Protein AF-A0A8D9AA69-F1 (afdb_monomer_lite)

pLDDT: mean 72.24, std 18.97, range [33.19, 95.25]

Organism: NCBI:txid428564

InterPro domains:
  IPR013087 Zinc finger C2H2-type [PS50157] (46-73)
  IPR013087 Zinc finger C2H2-type [SM00355] (46-68)
  IPR013087 Zinc finger C2H2-type [SM00355] (74-94)
  IPR036236 Zinc finger C2H2 superfamily [SSF57667] (46-93)

Sequence (114 aa):
MIDYNDTIMFAFFFLSVCIRCRTHIERNVETFMEHSKICQKMSYKFSCVICSYHTTTSSQMRSHFQSHLKEKFYSCVFCSAKFTQISHLKDHASSRRCSVFKKFDIKPISEMEH

Structure (mmCIF, N/CA/C/O backbone):
data_AF-A0A8D9AA69-F1
#
_entry.id   AF-A0A8D9AA69-F1
#
loop_
_atom_site.group_PDB
_atom_site.id
_atom_site.type_symbol
_atom_site.label_atom_id
_atom_site.label_alt_id
_atom_site.label_comp_id
_atom_site.label_asym_id
_atom_site.label_entity_id
_atom_site.label_seq_id
_atom_site.pdbx_PDB_ins_code
_atom_site.Cartn_x
_atom_site.Cartn_y
_atom_site.Cartn_z
_atom_site.occupancy
_atom_site.B_iso_or_equiv
_atom_site.auth_seq_id
_atom_site.auth_comp_id
_atom_site.auth_asym_id
_atom_site.auth_atom_id
_atom_site.pdbx_PDB_model_num
ATOM 1 N N . MET A 1 1 ? -3.274 -16.973 26.550 1.00 36.16 1 MET A N 1
ATOM 2 C CA . MET A 1 1 ? -2.729 -17.860 25.503 1.00 36.16 1 MET A CA 1
ATOM 3 C C . MET A 1 1 ? -3.208 -17.272 24.190 1.00 36.16 1 MET A C 1
ATOM 5 O O . MET A 1 1 ? -4.405 -17.069 24.070 1.00 36.16 1 MET A O 1
ATOM 9 N N . ILE A 1 2 ? -2.299 -16.816 23.327 1.00 39.41 2 ILE A N 1
ATOM 10 C CA . ILE A 1 2 ? -2.659 -16.164 22.057 1.00 39.41 2 ILE A CA 1
ATOM 11 C C . ILE A 1 2 ? -3.031 -17.286 21.088 1.00 39.41 2 ILE A C 1
ATOM 13 O O . ILE A 1 2 ? -2.231 -18.199 20.893 1.00 39.41 2 ILE A O 1
ATOM 17 N N . ASP A 1 3 ? -4.251 -17.260 20.561 1.00 34.97 3 ASP A N 1
ATOM 18 C CA . ASP A 1 3 ? -4.792 -18.339 19.741 1.00 34.97 3 ASP A CA 1
ATOM 19 C C . ASP A 1 3 ? -4.067 -18.406 18.380 1.00 34.97 3 ASP A C 1
ATOM 21 O O . ASP A 1 3 ? -3.662 -17.388 17.809 1.00 34.97 3 ASP A O 1
ATOM 25 N N . TYR A 1 4 ? -3.881 -19.605 17.827 1.00 45.00 4 TYR A N 1
ATOM 26 C CA . TYR A 1 4 ? -3.213 -19.804 16.527 1.00 45.00 4 TYR A CA 1
ATOM 27 C C . TYR A 1 4 ? -3.923 -19.026 15.401 1.00 45.00 4 TYR A C 1
ATOM 29 O O . TYR A 1 4 ? -3.291 -18.510 14.479 1.00 45.00 4 TYR A O 1
ATOM 37 N N . ASN A 1 5 ? -5.237 -18.846 15.549 1.00 43.25 5 ASN A N 1
ATOM 38 C CA . ASN A 1 5 ? -6.074 -18.067 14.646 1.00 43.25 5 ASN A CA 1
ATOM 39 C C . ASN A 1 5 ? -5.826 -16.546 14.751 1.00 43.25 5 ASN A C 1
ATOM 41 O O . ASN A 1 5 ? -5.884 -15.854 13.736 1.00 43.25 5 ASN A O 1
ATOM 45 N N . ASP A 1 6 ? -5.469 -16.026 15.935 1.00 45.91 6 ASP A N 1
ATOM 46 C CA . ASP A 1 6 ? -5.026 -14.632 16.095 1.00 45.91 6 ASP A CA 1
ATOM 47 C C . ASP A 1 6 ? -3.703 -14.412 15.358 1.00 45.91 6 ASP A C 1
ATOM 49 O O . ASP A 1 6 ? -3.563 -13.456 14.598 1.00 45.91 6 ASP A O 1
ATOM 53 N N . THR A 1 7 ? -2.751 -15.340 15.488 1.00 46.31 7 THR A N 1
ATOM 54 C CA . THR A 1 7 ? -1.456 -15.273 14.783 1.00 46.31 7 THR A CA 1
ATOM 55 C C . THR A 1 7 ? -1.635 -15.215 13.258 1.00 46.31 7 THR A C 1
ATOM 57 O O . THR A 1 7 ? -0.960 -14.439 12.579 1.00 46.31 7 THR A O 1
ATOM 60 N N . ILE A 1 8 ? -2.595 -15.975 12.720 1.00 47.00 8 ILE A N 1
ATOM 61 C CA . ILE A 1 8 ? -2.951 -15.985 11.293 1.00 47.00 8 ILE A CA 1
ATOM 62 C C . ILE A 1 8 ? -3.629 -14.668 10.871 1.00 47.00 8 ILE A C 1
ATOM 64 O O . ILE A 1 8 ? -3.245 -14.083 9.855 1.00 47.00 8 ILE A O 1
ATOM 68 N N . MET A 1 9 ? -4.580 -14.153 11.658 1.00 47.91 9 MET A N 1
ATOM 69 C CA . MET A 1 9 ? -5.247 -12.863 11.407 1.00 47.91 9 MET A CA 1
ATOM 70 C C . MET A 1 9 ? -4.272 -11.678 11.432 1.00 47.91 9 MET A C 1
ATOM 72 O O . MET A 1 9 ? -4.384 -10.760 10.616 1.00 47.91 9 MET A O 1
ATOM 76 N N . PHE A 1 10 ? -3.286 -11.709 12.332 1.00 48.81 10 PHE A N 1
ATOM 77 C CA . PHE A 1 10 ? -2.219 -10.714 12.394 1.00 48.81 10 PHE A CA 1
ATOM 78 C C . PHE A 1 10 ? -1.273 -10.827 11.190 1.00 48.81 10 PHE A C 1
ATOM 80 O O . PHE A 1 10 ? -0.936 -9.806 10.592 1.00 48.81 10 PHE A O 1
ATOM 87 N N . ALA A 1 11 ? -0.898 -12.038 10.765 1.00 46.50 11 ALA A N 1
ATOM 88 C CA . ALA A 1 11 ? 0.030 -12.255 9.651 1.00 46.50 11 ALA A CA 1
ATOM 89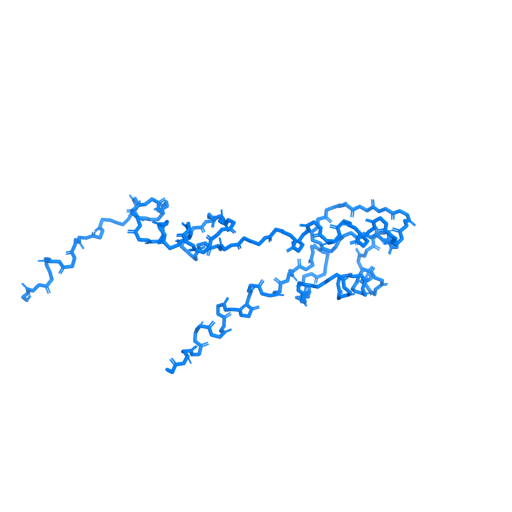 C C . ALA A 1 11 ? -0.488 -11.714 8.303 1.00 46.50 11 ALA A C 1
ATOM 91 O O . ALA A 1 11 ? 0.274 -11.104 7.550 1.00 46.50 11 ALA A O 1
ATOM 92 N N . PHE A 1 12 ? -1.788 -11.849 8.013 1.00 53.59 12 PHE A N 1
ATOM 93 C CA . PHE A 1 12 ? -2.384 -11.286 6.791 1.00 53.59 12 PHE A CA 1
ATOM 94 C C . PHE A 1 12 ? -2.389 -9.754 6.768 1.00 53.59 12 PHE A C 1
ATOM 96 O O . PHE A 1 12 ? -2.392 -9.151 5.696 1.00 53.59 12 PHE A O 1
ATOM 103 N N . PHE A 1 13 ? -2.343 -9.119 7.939 1.00 61.47 13 PHE A N 1
ATOM 104 C CA . PHE A 1 13 ? -2.324 -7.667 8.072 1.00 61.47 13 PHE A CA 1
ATOM 105 C C . PHE A 1 13 ? -0.964 -7.049 7.724 1.00 61.47 13 PHE A C 1
ATOM 107 O O . PHE A 1 13 ? -0.886 -5.914 7.246 1.00 61.47 13 PHE A O 1
ATOM 114 N N . PHE A 1 14 ? 0.115 -7.804 7.939 1.00 72.06 14 PHE A N 1
ATOM 115 C CA . PHE A 1 14 ? 1.482 -7.359 7.680 1.00 72.06 14 PHE A CA 1
ATOM 116 C C . PHE A 1 14 ? 1.935 -7.593 6.242 1.00 72.06 14 PHE A C 1
ATOM 118 O O . PHE A 1 14 ? 3.009 -7.126 5.882 1.00 72.06 14 PHE A O 1
ATOM 125 N N . LEU A 1 15 ? 1.139 -8.259 5.404 1.00 78.12 15 LEU A N 1
ATOM 126 C CA . LEU A 1 15 ? 1.498 -8.572 4.022 1.00 78.12 15 LEU A CA 1
ATOM 127 C C . LEU A 1 15 ? 0.648 -7.759 3.029 1.00 78.12 15 LEU A C 1
ATOM 129 O O . LEU A 1 15 ? -0.533 -7.498 3.236 1.00 78.12 15 LEU A O 1
ATOM 133 N N . SER A 1 16 ? 1.251 -7.337 1.922 1.00 83.50 16 SER A N 1
ATOM 134 C CA . SER A 1 16 ? 0.583 -6.798 0.735 1.00 83.50 16 SER A CA 1
ATOM 135 C C . SER A 1 16 ? 0.796 -7.731 -0.443 1.00 83.50 16 SER A C 1
ATOM 137 O O . SER A 1 16 ? 1.873 -8.294 -0.614 1.00 83.50 16 SER A O 1
ATOM 139 N N . VAL A 1 17 ? -0.232 -7.886 -1.272 1.00 85.38 17 VAL A N 1
ATOM 140 C CA . VAL A 1 17 ? -0.166 -8.717 -2.477 1.00 85.38 17 VAL A CA 1
ATOM 141 C C . VAL A 1 17 ? 0.220 -7.839 -3.658 1.00 85.38 17 VAL A C 1
ATOM 143 O O . VAL A 1 17 ? -0.463 -6.858 -3.948 1.00 85.38 17 VAL A O 1
ATOM 146 N N . CYS A 1 18 ? 1.293 -8.200 -4.360 1.00 89.38 18 CYS A N 1
ATOM 147 C CA . CYS A 1 18 ? 1.713 -7.474 -5.551 1.00 89.38 18 CYS A CA 1
ATOM 148 C C . CYS A 1 18 ? 0.644 -7.544 -6.649 1.00 89.38 18 CYS A C 1
ATOM 150 O O . CYS A 1 18 ? 0.235 -8.636 -7.056 1.00 89.38 18 CYS A O 1
ATOM 152 N N . ILE A 1 19 ? 0.244 -6.398 -7.207 1.00 88.69 19 ILE A N 1
ATOM 153 C CA . ILE A 1 19 ? -0.781 -6.345 -8.263 1.00 88.69 19 ILE A CA 1
ATOM 154 C C . ILE A 1 19 ? -0.332 -6.998 -9.579 1.00 88.69 19 ILE A C 1
ATOM 156 O O . ILE A 1 19 ? -1.168 -7.331 -10.414 1.00 88.69 19 ILE A O 1
ATOM 160 N N . ARG A 1 20 ? 0.981 -7.186 -9.780 1.00 90.31 20 ARG A N 1
ATOM 161 C CA . ARG A 1 20 ? 1.555 -7.725 -11.025 1.00 90.31 20 ARG A CA 1
ATOM 162 C C . ARG A 1 20 ? 1.869 -9.216 -10.947 1.00 90.31 20 ARG A C 1
ATOM 164 O O . ARG A 1 20 ? 1.551 -9.960 -11.870 1.00 90.31 20 ARG A O 1
ATOM 171 N N . CYS A 1 21 ? 2.501 -9.667 -9.865 1.00 90.00 21 CYS A N 1
ATOM 172 C CA . CYS A 1 21 ? 2.942 -11.059 -9.727 1.00 90.00 21 CYS A CA 1
ATOM 173 C C . CYS A 1 21 ? 2.186 -11.860 -8.665 1.00 90.00 21 CYS A C 1
ATOM 175 O O . CYS A 1 21 ? 2.401 -13.064 -8.584 1.00 90.00 21 CYS A O 1
ATOM 177 N N . ARG A 1 22 ? 1.288 -11.224 -7.897 1.00 88.62 22 ARG A N 1
ATOM 178 C CA . ARG A 1 22 ? 0.511 -11.832 -6.802 1.00 88.62 22 ARG A CA 1
ATOM 179 C C . ARG A 1 22 ? 1.347 -12.388 -5.639 1.00 88.62 22 ARG A C 1
ATOM 181 O O . ARG A 1 22 ? 0.785 -12.993 -4.736 1.00 88.62 22 ARG A O 1
ATOM 188 N N . THR A 1 23 ? 2.656 -12.142 -5.608 1.00 87.44 23 THR A N 1
ATOM 189 C CA . THR A 1 23 ? 3.512 -12.481 -4.464 1.00 87.44 23 THR A CA 1
ATOM 190 C C . THR A 1 23 ? 3.118 -11.660 -3.235 1.00 87.44 23 THR A C 1
ATOM 192 O O . THR A 1 23 ? 2.815 -10.469 -3.353 1.00 87.44 23 THR A O 1
ATOM 195 N N . HIS A 1 24 ? 3.136 -12.298 -2.065 1.00 86.88 24 HIS A N 1
ATOM 196 C CA . HIS A 1 24 ? 2.960 -11.636 -0.776 1.00 86.88 24 HIS A CA 1
ATOM 197 C C . HIS A 1 24 ? 4.271 -10.973 -0.347 1.00 86.88 24 HIS A C 1
ATOM 199 O O . HIS A 1 24 ? 5.331 -11.589 -0.407 1.00 86.88 24 HIS A O 1
ATOM 205 N N . ILE A 1 25 ? 4.194 -9.714 0.069 1.00 86.50 25 ILE A N 1
ATOM 206 C CA . ILE A 1 25 ? 5.340 -8.889 0.448 1.00 86.50 25 ILE A CA 1
ATOM 207 C C . ILE A 1 25 ? 5.031 -8.247 1.793 1.00 86.50 25 ILE A C 1
ATOM 209 O O . ILE A 1 25 ? 3.954 -7.681 1.959 1.00 86.50 25 ILE A O 1
ATOM 213 N N . GLU A 1 26 ? 5.963 -8.283 2.739 1.00 86.06 26 GLU A N 1
ATOM 214 C CA . GLU A 1 26 ? 5.815 -7.548 3.998 1.00 86.06 26 GLU A CA 1
ATOM 215 C C . GLU A 1 26 ? 5.579 -6.059 3.755 1.00 86.06 26 GLU A C 1
ATOM 217 O O . GLU A 1 26 ? 6.186 -5.458 2.869 1.0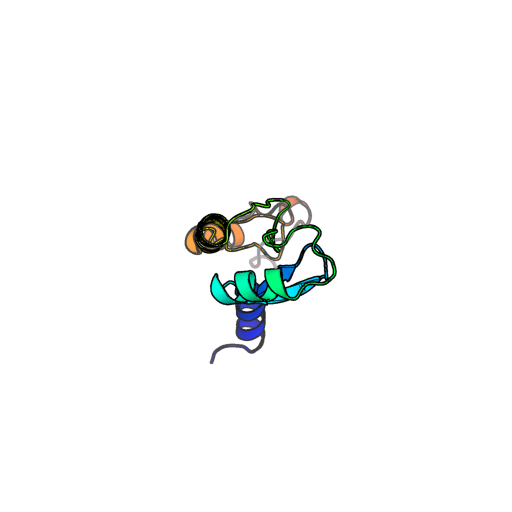0 86.06 26 GLU A O 1
ATOM 222 N N . ARG A 1 27 ? 4.691 -5.456 4.547 1.00 83.50 27 ARG A N 1
ATOM 223 C CA . ARG A 1 27 ? 4.334 -4.038 4.499 1.00 83.50 27 ARG A CA 1
ATOM 224 C C . ARG A 1 27 ? 5.455 -3.193 5.085 1.00 83.50 27 ARG A C 1
ATOM 226 O O . ARG A 1 27 ? 5.343 -2.653 6.181 1.00 83.50 27 ARG A O 1
ATOM 233 N N . ASN A 1 28 ? 6.531 -3.062 4.323 1.00 85.81 28 ASN A N 1
ATOM 234 C CA . ASN A 1 28 ? 7.701 -2.272 4.654 1.00 85.81 28 ASN A CA 1
ATOM 235 C C . ASN A 1 28 ? 8.193 -1.534 3.397 1.00 85.81 28 ASN A C 1
ATOM 237 O O . ASN A 1 28 ? 8.047 -2.005 2.272 1.00 85.81 28 ASN A O 1
ATOM 241 N N . VAL A 1 29 ? 8.752 -0.335 3.575 1.00 89.88 29 VAL A N 1
ATOM 242 C CA . VAL A 1 29 ? 9.234 0.479 2.453 1.00 89.88 29 VAL A CA 1
ATOM 243 C C . VAL A 1 29 ? 10.360 -0.246 1.726 1.00 89.88 29 VAL A C 1
ATOM 245 O O . VAL A 1 29 ? 10.405 -0.234 0.500 1.00 89.88 29 VAL A O 1
ATOM 248 N N . GLU A 1 30 ? 11.263 -0.876 2.472 1.00 93.06 30 GLU A N 1
ATOM 249 C CA . GLU A 1 30 ? 12.440 -1.529 1.915 1.00 93.06 30 GLU A CA 1
ATOM 250 C C . GLU A 1 30 ? 12.062 -2.788 1.131 1.00 93.06 30 GLU A C 1
ATOM 252 O O . GLU A 1 30 ? 12.510 -2.966 0.003 1.00 93.06 30 GLU A O 1
ATOM 257 N N . THR A 1 31 ? 11.150 -3.606 1.659 1.00 92.19 31 THR A N 1
ATOM 258 C CA . THR A 1 31 ? 10.660 -4.812 0.970 1.00 92.19 31 THR A CA 1
ATOM 259 C C . THR A 1 31 ? 9.887 -4.466 -0.304 1.00 92.19 31 THR A C 1
ATOM 261 O O . THR A 1 31 ? 10.029 -5.155 -1.314 1.00 92.19 31 THR A O 1
ATOM 264 N N . PHE A 1 32 ? 9.119 -3.371 -0.314 1.00 92.56 32 PHE A N 1
ATOM 265 C CA . PHE A 1 32 ? 8.466 -2.877 -1.529 1.00 92.56 32 PHE A CA 1
ATOM 266 C C . PHE A 1 32 ? 9.463 -2.357 -2.561 1.00 92.56 32 PHE A C 1
ATOM 268 O O . PHE A 1 32 ? 9.333 -2.672 -3.746 1.00 92.56 32 PHE A O 1
ATOM 275 N N . MET A 1 33 ? 10.463 -1.587 -2.123 1.00 92.50 33 MET A N 1
ATOM 276 C CA . MET A 1 33 ? 11.530 -1.098 -2.994 1.00 92.50 33 MET A CA 1
ATOM 277 C C . MET A 1 33 ? 12.291 -2.262 -3.618 1.00 92.50 33 MET A C 1
ATOM 279 O O . MET A 1 33 ? 12.487 -2.269 -4.831 1.00 92.50 33 MET A O 1
ATOM 283 N N . GLU A 1 34 ? 12.668 -3.263 -2.830 1.00 92.12 34 GLU A N 1
ATOM 284 C CA . GLU A 1 34 ? 13.404 -4.416 -3.333 1.00 92.12 34 GLU A CA 1
ATOM 285 C C . GLU A 1 34 ? 12.556 -5.249 -4.293 1.00 92.12 34 GLU A C 1
ATOM 287 O O . GLU A 1 34 ? 12.987 -5.529 -5.413 1.00 92.12 34 GLU A O 1
ATOM 292 N N . HIS A 1 35 ? 11.295 -5.525 -3.939 1.00 92.81 35 HIS A N 1
ATOM 293 C CA . HIS A 1 35 ? 10.378 -6.215 -4.843 1.00 92.81 35 HIS A CA 1
ATOM 294 C C . HIS A 1 35 ? 10.193 -5.464 -6.168 1.00 92.81 35 HIS A C 1
ATOM 296 O O . HIS A 1 35 ? 10.152 -6.087 -7.229 1.00 92.81 35 HIS A O 1
ATOM 302 N N . SER A 1 36 ? 10.099 -4.128 -6.133 1.00 90.44 36 SER A N 1
ATOM 303 C CA . SER A 1 36 ? 9.929 -3.317 -7.345 1.00 90.44 36 SER A CA 1
ATOM 304 C C . SER A 1 36 ? 11.082 -3.483 -8.342 1.00 90.44 36 SER A C 1
ATOM 306 O O . SER A 1 36 ? 10.843 -3.414 -9.546 1.00 90.44 36 SER A O 1
ATOM 308 N N . LYS A 1 37 ? 12.302 -3.769 -7.859 1.00 88.69 37 LYS A N 1
ATOM 309 C CA . LYS A 1 37 ? 13.492 -3.980 -8.697 1.00 88.69 37 LYS A CA 1
ATOM 310 C C . LYS A 1 37 ? 13.533 -5.370 -9.331 1.00 88.69 37 LYS A C 1
ATOM 312 O O . LYS A 1 37 ? 14.017 -5.504 -10.449 1.00 88.69 37 LYS A O 1
ATOM 317 N N . ILE A 1 38 ? 13.064 -6.395 -8.617 1.00 89.44 38 ILE A N 1
ATOM 318 C CA . ILE A 1 38 ? 13.190 -7.804 -9.039 1.00 89.44 38 ILE A CA 1
ATOM 319 C C . ILE A 1 38 ? 11.941 -8.347 -9.746 1.00 89.44 38 ILE A C 1
ATOM 321 O O . ILE A 1 38 ? 11.984 -9.415 -10.357 1.00 89.44 38 ILE A O 1
ATOM 325 N N . CYS A 1 39 ? 10.805 -7.649 -9.662 1.00 89.19 39 CYS A N 1
ATOM 326 C CA . CYS A 1 39 ? 9.561 -8.110 -10.266 1.00 89.19 39 CYS A CA 1
ATOM 327 C C . CYS A 1 39 ? 9.615 -7.995 -11.795 1.00 89.19 39 CYS A C 1
ATOM 329 O O . CYS A 1 39 ? 9.412 -6.930 -12.370 1.00 89.19 39 CYS A O 1
ATOM 331 N N . GLN A 1 40 ? 9.801 -9.129 -12.470 1.00 86.88 40 GLN A N 1
ATOM 332 C CA . GLN A 1 40 ? 9.903 -9.211 -13.935 1.00 86.88 40 GLN A CA 1
ATOM 333 C C . GLN A 1 40 ? 8.631 -8.761 -14.680 1.00 86.88 40 GLN A C 1
ATOM 335 O O . GLN A 1 40 ? 8.665 -8.507 -15.878 1.00 86.88 40 GLN A O 1
ATOM 340 N N . LYS A 1 41 ? 7.494 -8.650 -13.979 1.00 86.69 41 LYS A N 1
ATOM 341 C CA . LYS A 1 41 ? 6.208 -8.185 -14.532 1.00 86.69 41 LYS A CA 1
ATOM 342 C C . LYS A 1 41 ? 6.022 -6.663 -14.418 1.00 86.69 41 LYS A C 1
ATOM 344 O O . LYS A 1 41 ? 4.917 -6.152 -14.639 1.00 86.69 41 LYS A O 1
ATOM 349 N N . MET A 1 42 ? 7.074 -5.944 -14.022 1.00 82.25 42 MET A N 1
ATOM 350 C CA . MET A 1 42 ? 7.067 -4.496 -13.875 1.00 82.25 42 MET A CA 1
ATOM 351 C C . MET A 1 42 ? 7.481 -3.806 -15.173 1.00 82.25 42 MET A C 1
ATOM 353 O O . MET A 1 42 ? 8.511 -4.119 -15.756 1.00 82.25 42 MET A O 1
ATOM 357 N N . SER A 1 43 ? 6.679 -2.837 -15.610 1.00 82.75 43 SER A N 1
ATOM 358 C CA . SER A 1 43 ? 6.936 -2.094 -16.851 1.00 82.75 43 SER A CA 1
ATOM 359 C C . SER A 1 43 ? 7.951 -0.959 -16.662 1.00 82.75 43 SER A C 1
ATOM 361 O O . SER A 1 43 ? 8.619 -0.577 -17.616 1.00 82.75 43 SER A O 1
ATOM 363 N N . TYR A 1 44 ? 8.088 -0.430 -15.439 1.00 81.94 44 TYR A N 1
ATOM 364 C CA . TYR A 1 44 ? 9.023 0.651 -15.112 1.00 81.94 44 TYR A CA 1
ATOM 365 C C . TYR A 1 44 ? 9.902 0.285 -13.920 1.00 81.94 44 TYR A C 1
ATOM 367 O O . TYR A 1 44 ? 9.425 -0.340 -12.969 1.00 81.94 44 TYR A O 1
ATOM 375 N N . LYS A 1 45 ? 11.149 0.781 -13.940 1.00 79.56 45 LYS A N 1
ATOM 376 C CA . LYS A 1 45 ? 12.172 0.579 -12.897 1.00 79.56 45 LYS A CA 1
ATOM 377 C C . LYS A 1 45 ? 11.696 0.962 -11.490 1.00 79.56 45 LYS A C 1
ATOM 379 O O . LYS A 1 45 ? 12.107 0.330 -10.526 1.00 79.56 45 LYS A O 1
ATOM 384 N N . PHE A 1 46 ? 10.819 1.963 -11.376 1.00 90.00 46 PHE A N 1
ATOM 385 C CA . PHE A 1 46 ? 10.128 2.296 -10.131 1.00 90.00 46 PHE A CA 1
ATOM 386 C C . PHE A 1 46 ? 8.620 2.321 -10.368 1.00 90.00 46 PHE A C 1
ATOM 388 O O . PHE A 1 46 ? 8.020 3.374 -10.582 1.00 90.00 46 PHE A O 1
ATOM 395 N N . SER A 1 47 ? 7.993 1.149 -10.305 1.00 93.38 47 SER A N 1
ATOM 396 C CA . SER A 1 47 ? 6.533 1.040 -10.233 1.00 93.38 47 SER A CA 1
ATOM 397 C C . SER A 1 47 ? 6.107 0.545 -8.858 1.00 93.38 47 SER A C 1
ATOM 399 O O . SER A 1 47 ? 6.801 -0.253 -8.224 1.00 93.38 47 SER A O 1
ATOM 401 N N . CYS A 1 48 ? 4.951 1.010 -8.403 1.00 91.81 48 CYS A N 1
ATOM 402 C CA . CYS A 1 48 ? 4.379 0.579 -7.147 1.00 91.81 48 CYS A CA 1
ATOM 403 C C . CYS A 1 48 ? 3.881 -0.866 -7.263 1.00 91.81 48 CYS A C 1
ATOM 405 O O . CYS A 1 48 ? 3.281 -1.274 -8.256 1.00 91.81 48 CYS A O 1
ATOM 407 N N . VAL A 1 49 ? 4.129 -1.649 -6.215 1.00 90.44 49 VAL A N 1
ATOM 408 C CA . VAL A 1 49 ? 3.694 -3.048 -6.129 1.00 90.44 49 VAL A CA 1
ATOM 409 C C . VAL A 1 49 ? 2.234 -3.165 -5.665 1.00 90.44 49 VAL A C 1
ATOM 411 O O . VAL A 1 49 ? 1.623 -4.215 -5.830 1.00 90.44 49 VAL A O 1
ATOM 414 N N . ILE A 1 50 ? 1.663 -2.087 -5.111 1.00 87.25 50 ILE A N 1
ATOM 415 C CA . ILE A 1 50 ? 0.321 -2.036 -4.501 1.00 87.25 50 ILE A CA 1
ATOM 416 C C . ILE A 1 50 ? -0.703 -1.346 -5.415 1.00 87.25 50 ILE A C 1
ATOM 418 O O . ILE A 1 50 ? -1.877 -1.709 -5.409 1.00 87.25 50 ILE A O 1
ATOM 422 N N . CYS A 1 51 ? -0.286 -0.354 -6.200 1.00 88.94 51 CYS A N 1
ATOM 423 C CA . CYS A 1 51 ? -1.162 0.410 -7.087 1.00 88.94 51 CYS A CA 1
ATOM 424 C C . CYS A 1 51 ? -0.480 0.706 -8.430 1.00 88.94 51 CYS A C 1
ATOM 426 O O . CYS A 1 51 ? 0.673 0.350 -8.651 1.00 88.94 51 CYS A O 1
ATOM 428 N N . SER A 1 52 ? -1.185 1.373 -9.343 1.00 90.81 52 SER A N 1
ATOM 429 C CA . SER A 1 52 ? -0.680 1.667 -10.694 1.00 90.81 52 SER A CA 1
ATOM 430 C C . SER A 1 52 ? 0.310 2.844 -10.767 1.00 90.81 52 SER A C 1
ATOM 432 O O . SER A 1 52 ? 0.726 3.218 -11.865 1.00 90.81 52 SER A O 1
ATOM 434 N N . TYR A 1 53 ? 0.686 3.441 -9.629 1.00 91.50 53 TYR A N 1
ATOM 435 C CA . TYR A 1 53 ? 1.647 4.545 -9.582 1.00 91.50 53 TYR A CA 1
ATOM 436 C C . TYR A 1 53 ? 3.036 4.105 -10.061 1.00 91.50 53 TYR A C 1
ATOM 438 O O . TYR A 1 53 ? 3.510 3.017 -9.731 1.00 91.50 53 TYR A O 1
ATOM 446 N N . HIS A 1 54 ? 3.714 4.969 -10.809 1.00 93.75 54 HIS A N 1
ATOM 447 C CA . HIS A 1 54 ? 5.097 4.781 -11.227 1.00 93.75 54 HIS A CA 1
ATOM 448 C C . HIS A 1 54 ? 5.813 6.130 -11.297 1.00 93.75 54 HIS A C 1
ATOM 450 O O . HIS A 1 54 ? 5.188 7.183 -11.412 1.00 93.75 54 HIS A O 1
ATOM 456 N N . THR A 1 55 ? 7.137 6.095 -11.198 1.00 94.75 55 THR A N 1
ATOM 457 C CA . THR A 1 55 ? 8.000 7.277 -11.263 1.00 94.75 55 THR A CA 1
ATOM 458 C C . THR A 1 55 ? 9.357 6.906 -11.858 1.00 94.75 55 THR A C 1
ATOM 460 O O . THR A 1 55 ? 9.672 5.733 -12.056 1.00 94.75 55 THR A O 1
ATOM 463 N N . THR A 1 56 ? 10.177 7.906 -12.161 1.00 92.81 56 THR A N 1
ATOM 464 C CA . THR A 1 56 ? 11.532 7.722 -12.695 1.00 92.81 56 THR A CA 1
ATOM 465 C C . THR A 1 56 ? 12.607 7.731 -11.610 1.00 92.81 56 THR A C 1
ATOM 467 O O . THR A 1 56 ? 13.748 7.370 -11.895 1.00 92.81 56 THR A O 1
ATOM 470 N N . THR A 1 57 ? 12.271 8.092 -10.365 1.00 93.94 57 THR A N 1
ATOM 471 C CA . THR A 1 57 ? 13.249 8.243 -9.276 1.00 93.94 57 THR A CA 1
ATOM 472 C C . THR A 1 57 ? 12.927 7.393 -8.045 1.00 93.94 57 THR A C 1
ATOM 474 O O . THR A 1 57 ? 11.782 7.275 -7.604 1.00 93.94 57 THR A O 1
ATOM 477 N N . SER A 1 58 ? 13.972 6.829 -7.436 1.00 92.88 58 SER A N 1
ATOM 478 C CA . SER A 1 58 ? 13.858 5.999 -6.231 1.00 92.88 58 SER A CA 1
ATOM 479 C C . SER A 1 58 ? 13.317 6.778 -5.034 1.00 92.88 58 SER A C 1
ATOM 481 O O . SER A 1 58 ? 12.486 6.253 -4.298 1.00 92.88 58 SER A O 1
ATOM 483 N N . SER A 1 59 ? 13.743 8.030 -4.846 1.00 94.81 59 SER A N 1
ATOM 484 C CA . SER A 1 59 ? 13.312 8.874 -3.725 1.00 94.81 59 SER A CA 1
ATOM 485 C C . SER A 1 59 ? 11.806 9.137 -3.746 1.00 94.81 59 SER A C 1
ATOM 487 O O . SER A 1 59 ? 11.147 9.003 -2.717 1.00 94.81 59 SER A O 1
ATOM 489 N N . GLN A 1 60 ? 11.236 9.427 -4.922 1.00 95.25 60 GLN A N 1
ATOM 490 C CA . GLN A 1 60 ? 9.792 9.632 -5.060 1.00 95.25 60 GLN A CA 1
ATOM 491 C C . GLN A 1 60 ? 9.013 8.340 -4.805 1.00 95.25 60 GLN A C 1
ATOM 493 O O . GLN A 1 60 ? 7.982 8.372 -4.136 1.00 95.25 60 GLN A O 1
ATOM 498 N N . MET A 1 61 ? 9.524 7.194 -5.270 1.00 95.25 61 MET A N 1
ATOM 499 C CA . MET A 1 61 ? 8.899 5.898 -4.998 1.00 95.25 61 MET A CA 1
ATOM 500 C C . MET A 1 61 ? 8.969 5.530 -3.509 1.00 95.25 61 MET A C 1
ATOM 502 O O . MET A 1 61 ? 7.991 5.046 -2.946 1.00 95.25 61 MET A O 1
ATOM 506 N N . ARG A 1 62 ? 10.084 5.828 -2.834 1.00 94.38 62 ARG A N 1
ATOM 507 C CA . ARG A 1 62 ? 10.237 5.615 -1.389 1.00 94.38 62 ARG A CA 1
ATOM 508 C C . ARG A 1 62 ? 9.207 6.427 -0.601 1.00 94.38 62 ARG A C 1
ATOM 510 O O . ARG A 1 62 ? 8.511 5.868 0.244 1.00 94.38 62 ARG A O 1
ATOM 517 N N . SER A 1 63 ? 9.069 7.716 -0.910 1.00 93.12 63 SER A N 1
ATOM 518 C CA . SER A 1 63 ? 8.055 8.593 -0.306 1.00 93.12 63 SER A CA 1
ATOM 519 C C . SER A 1 63 ? 6.631 8.124 -0.607 1.00 93.12 63 SER A C 1
ATOM 521 O O . SER A 1 63 ? 5.770 8.154 0.269 1.00 93.12 63 SER A O 1
ATOM 523 N N . HIS A 1 64 ? 6.381 7.634 -1.822 1.00 92.75 64 HIS A N 1
ATOM 524 C CA . HIS A 1 64 ? 5.104 7.029 -2.185 1.00 92.75 64 HIS A CA 1
ATOM 525 C C . HIS A 1 64 ? 4.809 5.772 -1.348 1.00 92.75 64 HIS A C 1
ATOM 527 O O . HIS A 1 64 ? 3.742 5.675 -0.755 1.00 92.75 64 HIS A O 1
ATOM 533 N N . PHE A 1 65 ? 5.750 4.837 -1.196 1.00 91.50 65 PHE A N 1
ATOM 534 C CA . PHE A 1 65 ? 5.540 3.654 -0.353 1.00 91.50 65 PHE A CA 1
ATOM 535 C C . PHE A 1 65 ? 5.261 4.000 1.113 1.00 91.50 65 PHE A C 1
ATOM 537 O O . PHE A 1 65 ? 4.488 3.303 1.771 1.00 91.50 65 PHE A O 1
ATOM 544 N N . GLN A 1 66 ? 5.815 5.103 1.625 1.00 88.69 66 GLN A N 1
ATOM 545 C CA . GLN A 1 66 ? 5.471 5.585 2.963 1.00 88.69 66 GLN A CA 1
ATOM 546 C C . GLN A 1 66 ? 3.987 5.953 3.097 1.00 88.69 66 GLN A C 1
ATOM 548 O O . GLN A 1 66 ? 3.451 5.805 4.193 1.00 88.69 66 GLN A O 1
ATOM 553 N N . SER A 1 67 ? 3.296 6.402 2.039 1.00 84.81 67 SER A N 1
ATOM 554 C CA . SER A 1 67 ? 1.854 6.680 2.126 1.00 84.81 67 SER A CA 1
ATOM 555 C C . SER A 1 67 ? 1.050 5.395 2.339 1.00 84.81 67 SER A C 1
ATOM 557 O O . SER A 1 67 ? 0.190 5.362 3.214 1.00 84.81 67 SER A O 1
ATOM 559 N N . HIS A 1 68 ? 1.411 4.301 1.662 1.00 82.75 68 HIS A N 1
ATOM 560 C CA . HIS A 1 68 ? 0.793 2.989 1.874 1.00 82.75 68 HIS A CA 1
ATOM 561 C C . HIS A 1 68 ? 1.027 2.426 3.279 1.00 82.75 68 HIS A C 1
ATOM 563 O O . HIS A 1 68 ? 0.190 1.699 3.807 1.00 82.75 68 HIS A O 1
ATOM 569 N N . LEU A 1 69 ? 2.155 2.731 3.918 1.00 77.81 69 LEU A N 1
ATOM 570 C CA . LEU A 1 69 ? 2.393 2.285 5.295 1.00 77.81 69 LEU A CA 1
ATOM 571 C C . LEU A 1 69 ? 1.687 3.154 6.337 1.00 77.81 69 LEU A C 1
ATOM 573 O O . LEU A 1 69 ? 1.358 2.666 7.416 1.00 77.81 69 LEU A O 1
ATOM 577 N N . LYS A 1 70 ? 1.424 4.423 6.013 1.00 69.69 70 LYS A N 1
ATOM 578 C CA . LYS A 1 70 ? 0.590 5.314 6.834 1.00 69.69 70 LYS A CA 1
ATOM 579 C C . LYS A 1 70 ? -0.893 4.917 6.784 1.00 69.69 70 LYS A C 1
ATOM 581 O O . LYS A 1 70 ? -1.640 5.217 7.711 1.00 69.69 70 LYS A O 1
ATOM 586 N N . GLU A 1 71 ? -1.306 4.192 5.746 1.00 60.97 71 GLU A N 1
ATOM 587 C CA . GLU A 1 71 ? -2.626 3.573 5.604 1.00 60.97 71 GLU A CA 1
ATOM 588 C C . GLU A 1 71 ? -2.775 2.335 6.512 1.00 60.97 71 GLU A C 1
ATOM 590 O O . GLU A 1 71 ? -2.670 1.182 6.086 1.00 60.97 71 GLU A O 1
ATOM 595 N N . LYS A 1 72 ? -3.009 2.573 7.806 1.00 56.47 72 LYS A N 1
ATOM 596 C CA . LYS A 1 72 ? -3.217 1.530 8.821 1.00 56.47 72 LYS A CA 1
ATOM 597 C C . LYS A 1 72 ? -4.697 1.129 8.862 1.00 56.47 72 LYS A C 1
ATOM 599 O O . LYS A 1 72 ? -5.449 1.628 9.692 1.00 56.47 72 LYS A O 1
ATOM 604 N N . PHE A 1 73 ? -5.140 0.281 7.932 1.00 63.28 73 PHE A N 1
ATOM 605 C CA . PHE A 1 73 ? -6.559 -0.086 7.828 1.00 63.28 73 PHE A CA 1
ATOM 606 C C . PHE A 1 73 ? -6.891 -1.446 8.441 1.00 63.28 73 PHE A C 1
ATOM 608 O O . PHE A 1 73 ? -6.645 -2.474 7.821 1.00 63.28 73 PHE A O 1
ATOM 615 N N . TYR A 1 74 ? -7.523 -1.456 9.611 1.00 63.38 74 TYR A N 1
ATOM 616 C CA . TYR A 1 74 ? -8.193 -2.613 10.204 1.00 63.38 74 TYR A CA 1
ATOM 617 C C . TYR A 1 74 ? -9.394 -3.004 9.334 1.00 63.38 74 TYR A C 1
ATOM 619 O O . TYR A 1 74 ? -10.235 -2.158 9.042 1.00 63.38 74 TYR A O 1
ATOM 627 N N . SER A 1 75 ? -9.473 -4.252 8.874 1.00 62.56 75 SER A N 1
ATOM 628 C CA . SER A 1 75 ? -10.532 -4.697 7.951 1.00 62.56 75 SER A CA 1
ATOM 629 C C . SER A 1 75 ? -11.503 -5.642 8.651 1.00 62.56 75 SER A C 1
ATOM 631 O O . SER A 1 75 ? -11.082 -6.473 9.453 1.00 62.56 75 SER A O 1
ATOM 633 N N . CYS A 1 76 ? -12.797 -5.523 8.352 1.00 65.94 76 CYS A N 1
ATOM 634 C CA . CYS A 1 76 ? -13.785 -6.500 8.800 1.00 65.94 76 CYS A CA 1
ATOM 635 C C . CYS A 1 76 ? -13.643 -7.792 7.983 1.00 65.94 76 CYS A C 1
ATOM 637 O O . CYS A 1 76 ? -13.450 -7.745 6.773 1.00 65.94 76 CYS A O 1
ATOM 639 N N . VAL A 1 77 ? -13.749 -8.954 8.626 1.00 61.47 77 VAL A N 1
ATOM 640 C CA . VAL A 1 77 ? -13.677 -10.255 7.930 1.00 61.47 77 VAL A CA 1
ATOM 641 C C . VAL A 1 77 ? -15.018 -10.677 7.335 1.00 61.47 77 VAL A C 1
ATOM 643 O O . VAL A 1 77 ? -15.072 -11.518 6.446 1.00 61.47 77 VAL A O 1
ATOM 646 N N . PHE A 1 78 ? -16.103 -10.054 7.799 1.00 63.81 78 PHE A N 1
ATOM 647 C CA . PHE A 1 78 ? -17.459 -10.325 7.335 1.00 63.81 78 PHE A CA 1
ATOM 648 C C . PHE A 1 78 ? -17.901 -9.365 6.223 1.00 63.81 78 PHE A C 1
ATOM 650 O O . PHE A 1 78 ? -18.822 -9.681 5.485 1.00 63.81 78 PHE A O 1
ATOM 657 N N . CYS A 1 79 ? -17.264 -8.202 6.049 1.00 71.94 79 CYS A N 1
ATOM 658 C CA . CYS A 1 79 ? -17.565 -7.293 4.937 1.00 71.94 79 CYS A CA 1
ATOM 659 C C . CYS A 1 79 ? -16.325 -6.534 4.459 1.00 71.94 79 CYS A C 1
ATOM 661 O O . CYS A 1 79 ? -15.315 -6.484 5.143 1.00 71.94 79 CYS A O 1
ATOM 663 N N . SER A 1 80 ? -16.407 -5.858 3.312 1.00 70.81 80 SER A N 1
ATOM 664 C CA . SER A 1 80 ? -15.279 -5.1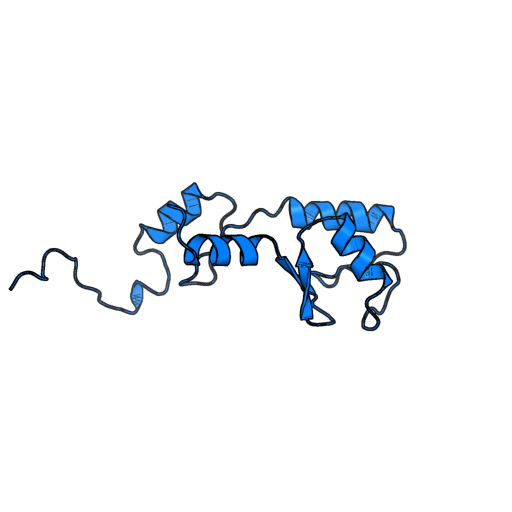02 2.741 1.00 70.81 80 SER A CA 1
ATOM 665 C C . SER A 1 80 ? -14.973 -3.764 3.442 1.00 70.81 80 SER A C 1
ATOM 667 O O . SER A 1 80 ? -14.258 -2.933 2.879 1.00 70.81 80 SER A O 1
ATOM 669 N N . ALA A 1 81 ? -15.518 -3.523 4.641 1.00 66.00 81 ALA A N 1
ATOM 670 C CA . ALA A 1 81 ? -15.293 -2.289 5.389 1.00 66.00 81 ALA A CA 1
ATOM 671 C C . ALA A 1 81 ? -13.869 -2.226 5.967 1.00 66.00 81 ALA A C 1
ATOM 673 O O . ALA A 1 81 ? -13.360 -3.202 6.526 1.00 66.00 81 ALA A O 1
ATOM 674 N N . LYS A 1 82 ? -13.246 -1.049 5.847 1.00 70.81 82 LYS A N 1
ATOM 675 C CA . LYS A 1 82 ? -11.880 -0.743 6.291 1.00 70.81 82 LYS A CA 1
ATOM 676 C C . LYS A 1 82 ? -11.897 0.441 7.256 1.00 70.81 82 LYS A C 1
ATOM 678 O O . LYS A 1 82 ? -12.584 1.427 7.006 1.00 70.81 82 LYS A O 1
ATOM 683 N N . PHE A 1 83 ? -11.110 0.359 8.322 1.00 68.94 83 PHE A N 1
ATOM 684 C CA . PHE A 1 83 ? -11.101 1.308 9.435 1.00 68.94 83 PHE A CA 1
ATOM 685 C C . PHE A 1 83 ? -9.681 1.741 9.761 1.00 68.94 83 PHE A C 1
ATOM 687 O O . PHE A 1 83 ? -8.797 0.910 9.880 1.00 68.94 83 PHE A O 1
ATOM 694 N N . THR A 1 84 ? -9.444 3.029 9.982 1.00 65.69 84 THR A N 1
ATOM 695 C CA . THR A 1 84 ? -8.113 3.548 10.357 1.00 65.69 84 THR A CA 1
ATOM 696 C C . THR A 1 84 ? -7.730 3.280 11.816 1.00 65.69 84 THR A C 1
ATOM 698 O O . THR A 1 84 ? -6.580 3.473 12.206 1.00 65.69 84 THR A O 1
ATOM 701 N N . GLN A 1 85 ? -8.685 2.839 12.642 1.00 64.25 85 GLN A N 1
ATOM 702 C CA . GLN A 1 85 ? -8.497 2.582 14.069 1.00 64.25 85 GLN A CA 1
ATOM 703 C C . GLN A 1 85 ? -9.134 1.253 14.477 1.00 64.25 85 GLN A C 1
ATOM 705 O O . GLN A 1 85 ? -10.199 0.884 13.980 1.00 64.25 85 GLN A O 1
ATOM 710 N N . ILE A 1 86 ? -8.489 0.551 15.413 1.00 66.69 86 ILE A N 1
ATOM 711 C CA . ILE A 1 86 ? -8.973 -0.740 15.916 1.00 66.69 86 ILE A CA 1
ATOM 712 C C . ILE A 1 86 ? -10.253 -0.581 16.740 1.00 66.69 86 ILE A C 1
ATOM 714 O O . ILE A 1 86 ? -11.112 -1.453 16.690 1.00 66.69 86 ILE A O 1
ATOM 718 N N . SER A 1 87 ? -10.406 0.541 17.450 1.00 72.75 87 SER A N 1
ATOM 719 C CA . SER A 1 87 ? -11.639 0.923 18.149 1.00 72.75 87 SER A CA 1
ATOM 720 C C . SER A 1 87 ? -12.817 0.962 17.179 1.00 72.75 87 SER A C 1
ATOM 722 O O . SER A 1 87 ? -13.811 0.289 17.404 1.00 72.75 87 SER A O 1
ATOM 724 N N . HIS A 1 88 ? -12.655 1.622 16.031 1.00 72.00 88 HIS A N 1
ATOM 725 C CA . HIS A 1 88 ? -13.709 1.713 15.020 1.00 72.00 88 HIS A CA 1
ATOM 726 C C . HIS A 1 88 ? -14.043 0.362 14.374 1.00 72.00 88 HIS A C 1
ATOM 728 O O . HIS A 1 88 ? -15.208 0.106 14.078 1.00 72.00 88 HIS A O 1
ATOM 734 N N . LEU A 1 89 ? -13.055 -0.523 14.176 1.00 75.44 89 LEU A N 1
ATOM 735 C CA . LEU A 1 89 ? -13.338 -1.897 13.749 1.00 75.44 89 LEU A CA 1
ATOM 736 C C . LEU A 1 89 ? -14.119 -2.661 14.829 1.00 75.44 89 LEU A C 1
ATOM 738 O O . LEU A 1 89 ? -15.068 -3.365 14.496 1.00 75.44 89 LEU A O 1
ATOM 742 N N . LYS A 1 90 ? -13.739 -2.528 16.106 1.00 70.19 90 LYS A N 1
ATOM 743 C CA . LYS A 1 90 ? -14.439 -3.171 17.228 1.00 70.19 90 LYS A CA 1
ATOM 744 C C . LYS A 1 90 ? -15.877 -2.674 17.347 1.00 70.19 90 LYS A C 1
ATOM 746 O O . LYS A 1 90 ? -16.771 -3.502 17.470 1.00 70.19 90 LYS A O 1
ATOM 751 N N . ASP A 1 91 ? -16.103 -1.370 17.222 1.00 77.62 91 ASP A N 1
ATOM 752 C CA . ASP A 1 91 ? -17.438 -0.761 17.224 1.00 77.62 91 ASP A CA 1
ATOM 753 C C . ASP A 1 91 ? -18.268 -1.220 16.024 1.00 77.62 91 ASP A C 1
ATOM 755 O O . ASP A 1 91 ? -19.454 -1.521 16.135 1.00 77.62 91 ASP A O 1
ATOM 759 N N . HIS A 1 92 ? -17.643 -1.321 14.850 1.00 79.81 92 HIS A N 1
ATOM 760 C CA . HIS A 1 92 ? -18.290 -1.881 13.675 1.00 79.81 92 HIS A CA 1
ATOM 761 C C . HIS A 1 92 ? -18.689 -3.344 13.889 1.00 79.81 92 HIS A C 1
ATOM 763 O O . HIS A 1 92 ? -19.826 -3.694 13.580 1.00 79.81 92 HIS A O 1
ATOM 769 N N . ALA A 1 93 ? -17.782 -4.169 14.419 1.00 69.94 93 ALA A N 1
ATOM 770 C CA . ALA A 1 93 ? -17.995 -5.594 14.657 1.00 69.94 93 ALA A CA 1
ATOM 771 C C . ALA A 1 93 ? -19.019 -5.867 15.769 1.00 69.94 93 ALA A C 1
ATOM 773 O O . ALA A 1 93 ? -19.762 -6.840 15.679 1.00 69.94 93 ALA A O 1
ATOM 774 N N . SER A 1 94 ? -19.087 -5.007 16.789 1.00 73.62 94 SER A N 1
ATOM 775 C CA . SER A 1 94 ? -20.089 -5.081 17.858 1.00 73.62 94 SER A CA 1
ATOM 776 C C . SER A 1 94 ? -21.447 -4.507 17.439 1.00 73.62 94 SER A C 1
ATOM 778 O O . SER A 1 94 ? -22.479 -4.859 18.010 1.00 73.62 94 SER A O 1
ATOM 780 N N . SER A 1 95 ? -21.481 -3.646 16.419 1.00 66.75 95 SER A N 1
ATOM 781 C CA . SER A 1 95 ? -22.720 -3.099 15.869 1.00 66.75 95 SER A CA 1
ATOM 782 C C . SER A 1 95 ? -23.341 -4.002 14.796 1.00 66.75 95 SER A C 1
ATOM 784 O O 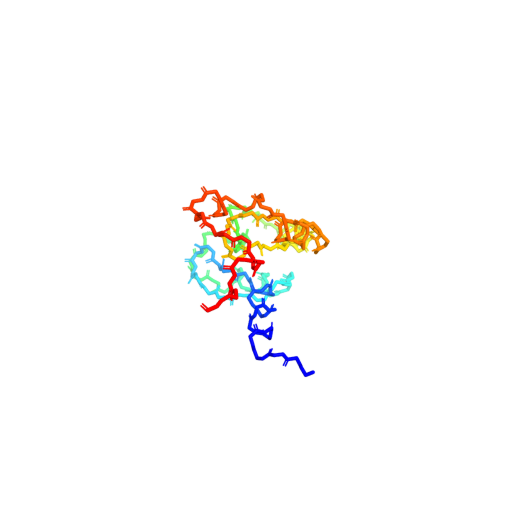. SER A 1 95 ? -22.655 -4.592 13.964 1.00 66.75 95 SER A O 1
ATOM 786 N N . ARG A 1 96 ? -24.676 -3.982 14.668 1.00 64.38 96 ARG A N 1
ATOM 787 C CA . ARG A 1 96 ? -25.386 -4.580 13.514 1.00 64.38 96 ARG A CA 1
ATOM 788 C C . ARG A 1 96 ? -25.155 -3.828 12.182 1.00 64.38 96 ARG A C 1
ATOM 790 O O . ARG A 1 96 ? -25.939 -3.968 11.248 1.00 64.38 96 ARG A O 1
ATOM 797 N N . ARG A 1 97 ? -24.114 -2.986 12.078 1.00 65.00 97 ARG A N 1
ATOM 798 C CA . ARG A 1 97 ? -23.806 -2.163 10.891 1.00 65.00 97 ARG A CA 1
ATOM 799 C C . ARG A 1 97 ? -22.876 -2.850 9.888 1.00 65.00 97 ARG A C 1
ATOM 801 O O . ARG A 1 97 ? -22.553 -2.248 8.866 1.00 65.00 97 ARG A O 1
ATOM 808 N N . CYS A 1 98 ? -22.459 -4.093 10.128 1.00 66.56 98 CYS A N 1
ATOM 809 C CA . CYS A 1 98 ? -21.885 -4.915 9.063 1.00 66.56 98 CYS A CA 1
ATOM 810 C C . CYS A 1 98 ? -22.995 -5.306 8.080 1.00 66.56 98 CYS A C 1
ATOM 812 O O . CYS A 1 98 ? -24.047 -5.802 8.479 1.00 66.56 98 CYS A O 1
ATOM 814 N N . SER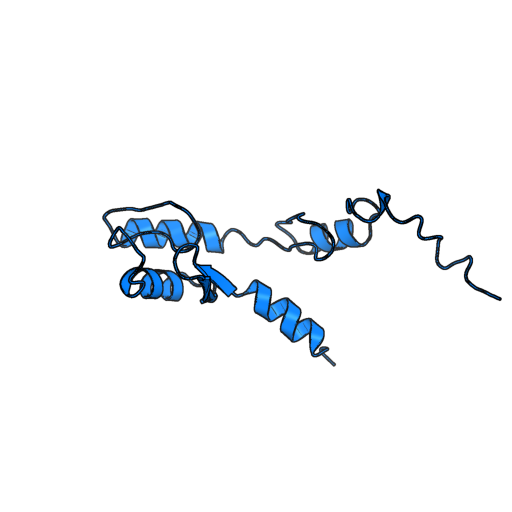 A 1 99 ? -22.770 -5.077 6.785 1.00 59.22 99 SER A N 1
ATOM 815 C CA . SER A 1 99 ? -23.742 -5.329 5.710 1.00 59.22 99 SER A CA 1
ATOM 816 C C . SER A 1 99 ? -24.195 -6.794 5.612 1.00 59.22 99 SER A C 1
ATOM 818 O O . SER A 1 99 ? -25.210 -7.069 4.976 1.00 59.22 99 SER A O 1
ATOM 820 N N . VAL A 1 100 ? -23.502 -7.716 6.291 1.00 52.03 100 VAL A N 1
ATOM 821 C CA . VAL A 1 100 ? -23.896 -9.123 6.457 1.00 52.03 100 VAL A CA 1
ATOM 822 C C . VAL A 1 100 ? -24.949 -9.328 7.557 1.00 52.03 100 VAL A C 1
ATOM 824 O O . VAL A 1 100 ? -25.831 -10.166 7.383 1.00 52.03 100 VAL A O 1
ATOM 827 N N . PHE A 1 101 ? -24.966 -8.516 8.625 1.00 50.00 101 PHE A N 1
ATOM 828 C CA . PHE A 1 101 ? -25.973 -8.612 9.700 1.00 50.00 101 PHE A CA 1
ATOM 829 C C . PHE A 1 101 ? -27.394 -8.241 9.248 1.00 50.00 101 PHE A C 1
ATOM 831 O O . PHE A 1 101 ? -28.349 -8.590 9.929 1.00 50.00 101 PHE A O 1
ATOM 838 N N . LYS A 1 102 ? -27.562 -7.555 8.106 1.00 48.06 102 LYS A N 1
ATOM 839 C CA . LYS A 1 102 ? -28.892 -7.286 7.525 1.00 48.06 102 LYS A CA 1
ATOM 840 C C . LYS A 1 102 ? -29.495 -8.482 6.777 1.00 48.06 102 LYS A C 1
ATOM 842 O O . LYS A 1 102 ? -30.672 -8.425 6.448 1.00 48.06 102 LYS A O 1
ATOM 847 N N . LYS A 1 103 ? -28.702 -9.510 6.448 1.00 49.06 103 LYS A N 1
ATOM 848 C CA . LYS A 1 103 ? -29.147 -10.654 5.627 1.00 49.06 103 LYS A CA 1
ATOM 849 C C . LYS A 1 103 ? -29.401 -11.936 6.411 1.00 49.06 103 LYS A C 1
ATOM 851 O O . LYS A 1 103 ? -30.033 -12.835 5.873 1.00 49.06 103 LYS A O 1
ATOM 856 N N . PHE A 1 104 ? -28.916 -12.019 7.642 1.00 42.03 104 PHE A N 1
ATOM 857 C CA . PHE A 1 104 ? -29.208 -13.128 8.534 1.00 42.03 104 PHE A CA 1
ATOM 858 C C . PHE A 1 104 ? -29.989 -12.571 9.718 1.00 42.03 104 PHE A C 1
ATOM 860 O O . PHE A 1 104 ? -29.428 -11.841 10.536 1.00 42.03 104 PHE A O 1
ATOM 867 N N . ASP A 1 105 ? -31.276 -12.902 9.797 1.00 42.91 105 ASP A N 1
ATOM 868 C CA . ASP A 1 105 ? -32.094 -12.759 11.001 1.00 42.91 105 ASP A CA 1
ATOM 869 C C . ASP A 1 105 ? -31.523 -13.657 12.110 1.00 42.91 105 ASP A C 1
ATOM 871 O O . ASP A 1 105 ? -32.041 -14.729 12.414 1.00 42.91 105 ASP A O 1
ATOM 875 N N . ILE A 1 106 ? -30.396 -13.256 12.699 1.00 49.81 106 ILE A N 1
ATOM 876 C CA . ILE A 1 106 ? -29.843 -13.925 13.873 1.00 49.81 106 ILE A CA 1
ATOM 877 C C . ILE A 1 106 ? -30.580 -13.359 15.084 1.00 49.81 106 ILE A C 1
ATOM 879 O O . ILE A 1 106 ? -30.408 -12.193 15.466 1.00 49.81 106 ILE A O 1
ATOM 883 N N . LYS A 1 107 ? -31.446 -14.197 15.657 1.00 39.34 107 LYS A N 1
ATOM 884 C CA . LYS A 1 107 ? -32.126 -13.931 16.924 1.00 39.34 107 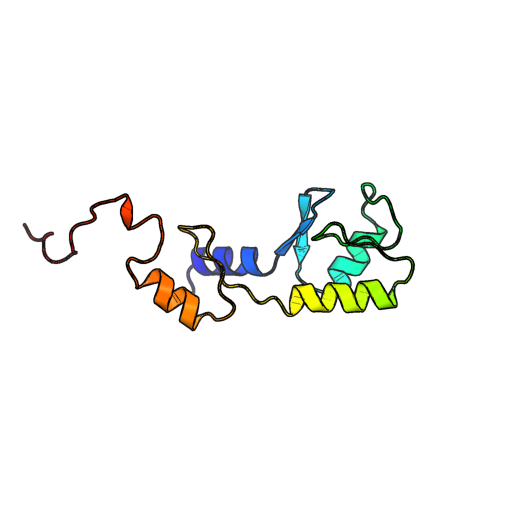LYS A CA 1
ATOM 885 C C . LYS A 1 107 ? -31.105 -13.708 18.049 1.00 39.34 107 LYS A C 1
ATOM 887 O O . LYS A 1 107 ? -30.032 -14.313 18.030 1.00 39.34 107 LYS A O 1
ATOM 892 N N . PRO A 1 108 ? -31.400 -12.811 19.007 1.00 35.00 108 PRO A N 1
ATOM 893 C CA . PRO A 1 108 ? -30.522 -12.567 20.144 1.00 35.00 108 PRO A CA 1
ATOM 894 C C . PRO A 1 108 ? -30.295 -13.851 20.956 1.00 35.00 108 PRO A C 1
ATOM 896 O O . PRO A 1 108 ? -31.195 -14.672 21.106 1.00 35.00 108 PRO A O 1
ATOM 899 N N . ILE A 1 109 ? -29.086 -13.986 21.508 1.00 44.28 109 ILE A N 1
ATOM 900 C CA . ILE A 1 109 ? -28.619 -15.138 22.308 1.00 44.28 109 ILE A CA 1
ATOM 901 C C . ILE A 1 109 ? -29.550 -15.432 23.507 1.00 44.28 109 ILE A C 1
ATOM 903 O O . ILE A 1 109 ? -29.579 -16.549 24.005 1.00 44.28 109 ILE A O 1
ATOM 907 N N . SER A 1 110 ? -30.369 -14.462 23.926 1.00 39.59 110 SER A N 1
ATOM 908 C CA . SER A 1 110 ? -31.377 -14.602 24.984 1.00 39.59 110 SER A CA 1
ATOM 909 C C . SER A 1 110 ? -32.573 -15.505 24.643 1.00 39.59 110 SER A C 1
ATOM 911 O O . SER A 1 110 ? -33.405 -15.724 25.513 1.00 39.59 110 SER A O 1
ATOM 913 N N . GLU A 1 111 ? -32.706 -15.996 23.406 1.00 41.41 111 GLU A N 1
ATOM 914 C CA . GLU A 1 111 ? -33.788 -16.913 22.993 1.00 41.41 111 GLU A CA 1
ATOM 915 C C . GLU A 1 111 ? -33.306 -18.360 22.748 1.00 41.41 111 GLU A C 1
ATOM 917 O O . GLU A 1 111 ? -34.025 -19.146 22.136 1.00 41.41 111 GLU A O 1
ATOM 922 N N . MET A 1 112 ? -32.098 -18.730 23.195 1.00 42.03 112 MET A N 1
ATOM 923 C CA . MET A 1 112 ? -31.509 -20.067 22.988 1.00 42.03 112 MET A CA 1
ATOM 924 C C . MET A 1 112 ? -31.406 -20.913 24.271 1.00 42.03 112 MET A C 1
ATOM 926 O O . MET A 1 112 ? -30.508 -21.742 24.384 1.00 42.03 112 MET A O 1
ATOM 930 N N . GLU A 1 113 ? -32.321 -20.736 25.227 1.00 35.62 113 GLU A N 1
ATOM 931 C CA . GLU A 1 113 ? -32.536 -21.723 26.294 1.00 35.62 113 GLU A CA 1
ATOM 932 C C . GLU A 1 113 ? -33.888 -22.415 26.096 1.00 35.62 113 GLU A C 1
ATOM 934 O O . GLU A 1 113 ? -34.932 -21.824 26.382 1.00 35.62 113 GLU A O 1
ATOM 939 N N . HIS A 1 114 ? -33.840 -23.632 25.542 1.00 33.19 114 HIS A N 1
ATOM 940 C CA . HIS A 1 114 ? -34.448 -24.888 26.023 1.00 33.19 114 HIS A CA 1
ATOM 941 C C . HIS A 1 114 ? -34.133 -26.018 25.033 1.00 33.19 114 HIS A C 1
ATOM 943 O O . HIS A 1 114 ? -34.443 -25.858 23.830 1.00 33.19 114 HIS A O 1
#

Secondary structure (DSSP, 8-state):
---HHHHHHHHHHSEEE-TTT--EEES-HHHHHHHHHH-TT-SSTEE-SSSS-EES-HHHHHHHHHHHHH---EE-SSSS-EESSHHHHHHHHHSTTSTTTTTS----GGG---

Radius of gyration: 19.13 Å; chains: 1; bounding box: 48×34×43 Å

Foldseek 3Di:
DQDPVNVVVVVVQQWAQFPFPRDTFGLDLVRQLVCLCPVPRHPANQAGRHDRDGDPDPVVSSVVSVVVSQQNWDADPQARDTDNDPVVVVVCVPDCNRPVSVVDPDDDPVVPDD